Protein AF-A0A914HVE8-F1 (afdb_monomer_lite)

Radius of gyration: 14.75 Å; chains: 1; bounding box: 31×51×35 Å

pLDDT: mean 72.07, std 15.71, range [37.47, 89.25]

Str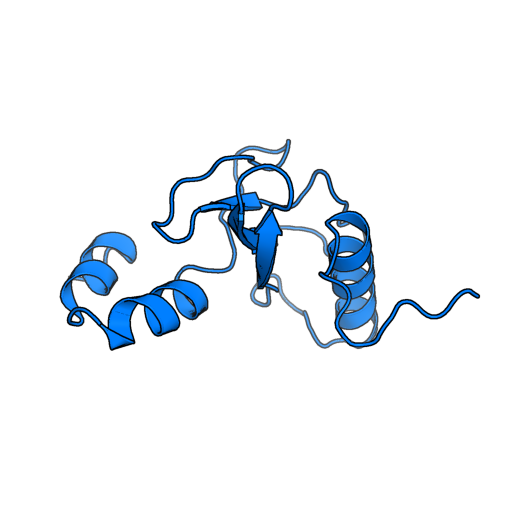ucture (mmCIF, N/CA/C/O backbone):
data_AF-A0A914HVE8-F1
#
_entry.id   AF-A0A914HVE8-F1
#
loop_
_atom_site.group_PDB
_atom_site.id
_atom_site.type_symbol
_atom_site.label_atom_id
_atom_site.label_alt_id
_atom_site.label_comp_id
_atom_site.label_asym_id
_atom_site.label_entity_id
_atom_site.label_seq_id
_atom_site.pdbx_PDB_ins_code
_atom_site.Cartn_x
_atom_site.Cartn_y
_atom_site.Cartn_z
_atom_site.occupancy
_atom_site.B_iso_or_equiv
_atom_site.auth_seq_id
_atom_site.auth_comp_id
_atom_site.auth_asym_id
_atom_site.auth_atom_id
_atom_site.pdbx_PDB_model_num
ATOM 1 N N . MET A 1 1 ? -5.893 -25.297 -3.894 1.00 48.28 1 MET A N 1
ATOM 2 C CA . MET A 1 1 ? -5.715 -23.844 -3.725 1.00 48.28 1 MET A CA 1
ATOM 3 C C . MET A 1 1 ? -6.971 -23.365 -3.036 1.00 48.28 1 MET A C 1
ATOM 5 O O . MET A 1 1 ? -8.033 -23.441 -3.635 1.00 48.28 1 MET A O 1
ATOM 9 N N . GLU A 1 2 ? -6.884 -23.088 -1.740 1.00 51.53 2 GLU A N 1
ATOM 10 C CA . GLU A 1 2 ? -8.039 -22.653 -0.956 1.00 51.53 2 GLU A CA 1
ATOM 11 C C . GLU A 1 2 ? -8.435 -21.254 -1.443 1.00 51.53 2 GLU A C 1
ATOM 13 O O . GLU A 1 2 ? -7.601 -20.348 -1.481 1.00 51.53 2 GLU A O 1
ATOM 18 N N . MET A 1 3 ? -9.668 -21.112 -1.924 1.00 50.81 3 MET A N 1
ATOM 19 C CA . MET A 1 3 ? -10.201 -19.827 -2.366 1.00 50.81 3 MET A CA 1
ATOM 20 C C . MET A 1 3 ? -10.635 -19.072 -1.113 1.00 50.81 3 MET A C 1
ATOM 22 O O . MET A 1 3 ? -11.547 -19.515 -0.416 1.00 50.81 3 MET A O 1
ATOM 26 N N . LEU A 1 4 ? -9.958 -17.967 -0.803 1.00 59.34 4 LEU A N 1
ATOM 27 C CA . LEU A 1 4 ? -10.396 -17.072 0.266 1.00 59.34 4 LEU A CA 1
ATOM 28 C C . LEU A 1 4 ? -11.794 -16.516 -0.073 1.00 59.34 4 LEU A C 1
ATOM 30 O O . LEU A 1 4 ? -12.096 -16.351 -1.259 1.00 59.34 4 LEU A O 1
ATOM 34 N N . PRO A 1 5 ? -12.638 -16.224 0.935 1.00 66.56 5 PRO A N 1
ATOM 35 C CA . PRO A 1 5 ? -13.904 -15.524 0.724 1.00 66.56 5 PRO A CA 1
ATOM 36 C C . PRO A 1 5 ? -13.695 -14.260 -0.120 1.00 66.56 5 PRO A C 1
ATOM 38 O O . PRO A 1 5 ? -12.694 -13.570 0.072 1.00 66.56 5 PRO A O 1
ATOM 41 N N . GLU A 1 6 ? -14.627 -13.939 -1.022 1.00 60.19 6 GLU A N 1
ATOM 42 C CA . GLU A 1 6 ? -14.519 -12.762 -1.909 1.00 60.19 6 GLU A CA 1
ATOM 43 C C . GLU A 1 6 ? -14.332 -11.444 -1.134 1.00 60.19 6 GLU A C 1
ATOM 45 O O . GLU A 1 6 ? -13.656 -10.539 -1.618 1.00 60.19 6 GLU A O 1
ATOM 50 N N . ASP A 1 7 ? -14.840 -11.381 0.101 1.00 63.25 7 ASP A N 1
ATOM 51 C CA . ASP A 1 7 ? -14.761 -10.215 0.989 1.00 63.25 7 ASP A CA 1
ATOM 52 C C . ASP A 1 7 ? -13.592 -10.266 1.989 1.00 63.25 7 ASP A C 1
ATOM 54 O O . ASP A 1 7 ? -13.505 -9.437 2.900 1.00 63.25 7 ASP A O 1
ATOM 58 N N . ALA A 1 8 ? -12.697 -11.253 1.876 1.00 63.81 8 ALA A N 1
ATOM 59 C CA . ALA A 1 8 ? -11.563 -11.355 2.782 1.00 63.81 8 ALA A CA 1
ATOM 60 C C . ALA A 1 8 ? -10.639 -10.132 2.612 1.00 63.81 8 ALA A C 1
ATOM 62 O O . ALA A 1 8 ? -10.238 -9.810 1.487 1.00 63.81 8 ALA A O 1
ATOM 63 N N . PRO A 1 9 ? -10.263 -9.444 3.707 1.00 70.25 9 PRO A N 1
ATOM 64 C CA . PRO A 1 9 ? -9.372 -8.298 3.621 1.00 70.25 9 PRO A CA 1
ATOM 65 C C . PRO A 1 9 ? -8.033 -8.714 3.002 1.00 70.25 9 PRO A C 1
ATOM 67 O O . PRO A 1 9 ? -7.457 -9.750 3.343 1.00 70.25 9 PRO A O 1
ATOM 70 N N . ILE A 1 10 ? -7.520 -7.890 2.086 1.00 78.50 10 ILE A N 1
ATOM 71 C CA . ILE A 1 10 ? -6.223 -8.137 1.452 1.00 78.50 10 ILE A CA 1
ATOM 72 C C . ILE A 1 10 ? -5.133 -8.002 2.518 1.00 78.50 10 ILE A C 1
ATOM 74 O O . ILE A 1 10 ? -4.817 -6.902 2.965 1.00 78.50 10 ILE A O 1
ATOM 78 N N . ALA A 1 11 ? -4.544 -9.129 2.909 1.00 85.81 11 ALA A N 1
ATOM 79 C CA . ALA A 1 11 ? -3.377 -9.154 3.780 1.00 85.81 11 ALA A CA 1
ATOM 80 C C . ALA A 1 11 ? -2.133 -8.578 3.076 1.00 85.81 11 ALA A C 1
ATOM 82 O O . ALA A 1 11 ? -2.029 -8.595 1.848 1.00 85.81 11 ALA A O 1
ATOM 83 N N . GLU A 1 12 ? -1.140 -8.145 3.856 1.00 87.88 12 GLU A N 1
ATOM 84 C CA . GLU A 1 12 ? 0.136 -7.605 3.360 1.00 87.88 12 GLU A CA 1
ATOM 85 C C . GLU A 1 12 ? 0.825 -8.509 2.320 1.00 87.88 12 GLU A C 1
ATOM 87 O O . GLU A 1 12 ? 1.213 -8.048 1.245 1.00 87.88 12 GLU A O 1
ATOM 92 N N . ALA A 1 13 ? 0.914 -9.812 2.602 1.00 86.62 13 ALA A N 1
ATOM 93 C CA . ALA A 1 13 ? 1.506 -10.789 1.687 1.00 86.62 13 ALA A CA 1
ATOM 94 C C . ALA A 1 13 ? 0.736 -10.871 0.357 1.00 86.62 13 ALA A C 1
ATOM 96 O O . ALA A 1 13 ? 1.334 -10.914 -0.720 1.00 86.62 13 ALA A O 1
ATOM 97 N N . ARG A 1 14 ? -0.602 -10.814 0.418 1.00 88.44 14 ARG A N 1
ATOM 98 C CA . ARG A 1 14 ? -1.464 -10.845 -0.7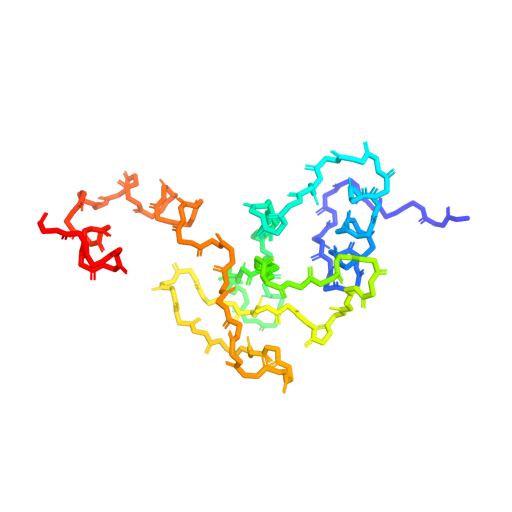68 1.00 88.44 14 ARG A CA 1
ATOM 99 C C . ARG A 1 14 ? -1.336 -9.570 -1.594 1.00 88.44 14 ARG A C 1
ATOM 101 O O . ARG A 1 14 ? -1.316 -9.633 -2.820 1.00 88.44 14 ARG A O 1
ATOM 108 N N . MET A 1 15 ? -1.198 -8.420 -0.940 1.00 88.69 15 MET A N 1
ATOM 109 C CA . MET A 1 15 ? -0.872 -7.166 -1.613 1.00 88.69 15 MET A CA 1
ATOM 110 C C . MET A 1 15 ? 0.456 -7.279 -2.366 1.00 88.69 15 MET A C 1
ATOM 112 O O . MET A 1 15 ? 0.520 -6.885 -3.527 1.00 88.69 15 MET A O 1
ATOM 116 N N . ALA A 1 16 ? 1.488 -7.864 -1.758 1.00 88.25 16 ALA A N 1
ATOM 117 C CA . ALA A 1 16 ? 2.770 -8.041 -2.429 1.00 88.25 16 ALA A CA 1
ATOM 118 C C . ALA A 1 16 ? 2.675 -8.967 -3.659 1.00 88.25 16 ALA A C 1
ATOM 120 O O . ALA A 1 16 ? 3.247 -8.668 -4.706 1.00 88.25 16 ALA A O 1
ATOM 121 N N . GLU A 1 17 ? 1.901 -10.053 -3.570 1.00 89.25 17 GLU A N 1
ATOM 122 C CA . GLU A 1 17 ? 1.603 -10.925 -4.716 1.00 89.25 17 GLU A CA 1
ATOM 123 C C . GLU A 1 17 ? 0.892 -10.188 -5.850 1.00 89.25 17 GLU A C 1
ATOM 125 O O . GLU A 1 17 ? 1.300 -10.311 -7.003 1.00 89.25 17 GLU A O 1
ATOM 130 N N . LEU A 1 18 ? -0.147 -9.412 -5.534 1.00 88.69 18 LEU A N 1
ATOM 131 C CA . LEU A 1 18 ? -0.895 -8.630 -6.519 1.00 88.69 18 LEU A CA 1
ATOM 132 C C . LEU A 1 18 ? -0.015 -7.566 -7.175 1.00 88.69 18 LEU A C 1
ATOM 134 O O . LEU A 1 18 ? -0.100 -7.378 -8.386 1.00 88.69 18 LEU A O 1
ATOM 138 N N . VAL A 1 19 ? 0.875 -6.928 -6.405 1.00 87.38 19 VAL A N 1
ATOM 139 C CA . VAL A 1 19 ? 1.846 -5.973 -6.949 1.00 87.38 19 VAL A CA 1
ATOM 140 C C . VAL A 1 19 ? 2.730 -6.647 -8.002 1.00 87.38 19 VAL A C 1
ATOM 142 O O . VAL A 1 19 ? 2.817 -6.186 -9.139 1.00 87.38 19 VAL A O 1
ATOM 145 N N . ARG A 1 20 ? 3.335 -7.789 -7.667 1.00 87.31 20 ARG A N 1
ATOM 146 C CA . ARG A 1 20 ? 4.156 -8.548 -8.623 1.00 87.31 20 ARG A CA 1
ATOM 147 C C . ARG A 1 20 ? 3.338 -9.023 -9.826 1.00 87.31 20 ARG A C 1
ATOM 149 O O . ARG A 1 20 ? 3.806 -8.958 -10.960 1.00 87.31 20 ARG A O 1
ATOM 156 N N . HIS A 1 21 ? 2.104 -9.467 -9.596 1.00 88.69 21 HIS A N 1
ATOM 157 C CA . HIS A 1 21 ? 1.232 -9.965 -10.654 1.00 88.69 21 HIS A CA 1
ATOM 158 C C . HIS A 1 21 ? 0.847 -8.865 -11.650 1.00 88.69 21 HIS A C 1
ATOM 160 O O . HIS A 1 21 ? 1.063 -9.028 -12.848 1.00 88.69 21 HIS A O 1
ATOM 166 N N . PHE A 1 22 ? 0.356 -7.717 -11.187 1.00 87.25 22 PHE A N 1
ATOM 167 C CA . PHE A 1 22 ? 0.013 -6.597 -12.067 1.00 87.25 22 PHE A CA 1
ATOM 168 C C . PHE A 1 22 ? 1.241 -6.017 -12.774 1.00 87.25 22 PHE A C 1
ATOM 170 O O . PHE A 1 22 ? 1.138 -5.607 -13.929 1.00 87.25 22 PHE A O 1
ATOM 177 N N . PHE A 1 23 ? 2.416 -6.044 -12.139 1.00 86.00 23 PHE A N 1
ATOM 178 C CA . PHE A 1 23 ? 3.663 -5.730 -12.830 1.00 86.00 23 PHE A CA 1
ATOM 179 C C . PHE A 1 23 ? 3.925 -6.703 -13.987 1.00 86.00 23 PHE A C 1
ATOM 181 O O . PHE A 1 23 ? 4.169 -6.259 -15.104 1.00 86.00 23 PHE A O 1
ATOM 188 N N . SER A 1 24 ? 3.785 -8.016 -13.761 1.00 86.50 24 SER A N 1
ATOM 189 C CA . SER A 1 24 ? 3.978 -9.035 -14.808 1.00 86.50 24 SER A CA 1
ATOM 190 C C . SER A 1 24 ? 2.991 -8.921 -15.978 1.00 86.50 24 SER A C 1
ATOM 192 O O . SER A 1 24 ? 3.306 -9.332 -17.091 1.00 86.50 24 SER A O 1
ATOM 194 N N . LEU A 1 25 ? 1.814 -8.326 -15.746 1.00 88.75 25 LEU A N 1
ATOM 195 C CA . LEU A 1 25 ? 0.828 -8.012 -16.785 1.00 88.75 25 LEU A CA 1
ATOM 196 C C . LEU A 1 25 ? 1.141 -6.710 -17.547 1.00 88.75 25 LEU A C 1
ATOM 198 O O . LEU A 1 25 ? 0.413 -6.358 -18.474 1.00 88.75 25 LEU A O 1
ATOM 202 N N . GLY A 1 26 ? 2.186 -5.974 -17.155 1.00 84.50 26 GLY A N 1
ATOM 203 C CA . GLY A 1 26 ? 2.532 -4.664 -17.712 1.00 84.50 26 GLY A CA 1
ATOM 204 C C . GLY A 1 26 ? 1.633 -3.524 -17.221 1.00 84.50 26 GLY A C 1
ATOM 205 O O . GLY A 1 26 ? 1.585 -2.467 -17.840 1.00 84.50 26 GLY A O 1
ATOM 206 N N . TRP A 1 27 ? 0.883 -3.722 -16.133 1.00 82.38 27 TRP A N 1
ATOM 207 C CA . TRP A 1 27 ? -0.067 -2.722 -15.621 1.00 82.38 27 TRP A CA 1
ATOM 208 C C . TRP A 1 27 ? 0.574 -1.731 -14.650 1.00 82.38 27 TRP A C 1
ATOM 210 O O . TRP A 1 27 ? -0.041 -0.729 -14.297 1.00 82.38 27 TRP A O 1
ATOM 220 N N . MET A 1 28 ? 1.802 -2.004 -14.204 1.00 77.06 28 MET A N 1
ATOM 221 C CA . MET A 1 28 ? 2.550 -1.130 -13.301 1.00 77.06 28 MET A CA 1
ATOM 222 C C . MET A 1 28 ? 3.967 -0.873 -13.810 1.00 77.06 28 MET A C 1
ATOM 224 O O . MET A 1 28 ? 4.943 -1.272 -13.184 1.00 77.06 28 MET A O 1
ATOM 228 N N . CYS A 1 29 ? 4.081 -0.215 -14.960 1.00 66.56 29 CYS A N 1
ATOM 229 C CA . CYS A 1 29 ? 5.369 0.145 -15.555 1.00 66.56 29 CYS A CA 1
ATOM 230 C C . CYS A 1 29 ? 5.917 1.487 -15.021 1.00 66.56 29 CYS A C 1
ATOM 232 O O . CYS A 1 29 ? 5.191 2.292 -14.430 1.00 66.56 29 CYS A O 1
ATOM 234 N N . ASP A 1 30 ? 7.220 1.703 -15.225 1.00 61.34 30 ASP A N 1
ATOM 235 C CA . ASP A 1 30 ? 7.940 2.979 -15.064 1.00 61.34 30 ASP A CA 1
ATOM 236 C C . ASP A 1 30 ? 7.925 3.635 -13.673 1.00 61.34 30 ASP A C 1
ATOM 238 O O . ASP A 1 30 ? 8.028 4.855 -13.560 1.00 61.34 30 ASP A O 1
ATOM 242 N N . ASN A 1 31 ? 7.821 2.858 -12.587 1.00 60.25 31 ASN A N 1
ATOM 243 C CA . ASN A 1 31 ? 7.855 3.358 -11.197 1.00 60.25 31 ASN A CA 1
ATOM 244 C C . ASN A 1 31 ? 6.766 4.400 -10.836 1.00 60.25 31 ASN A C 1
ATOM 246 O O . ASN A 1 31 ? 6.730 4.878 -9.705 1.00 60.25 31 ASN A O 1
ATOM 250 N N . GLY A 1 32 ? 5.863 4.747 -11.758 1.00 58.88 32 GLY A N 1
ATOM 251 C CA . GLY A 1 32 ? 4.804 5.743 -11.550 1.00 58.88 32 GLY A CA 1
ATOM 252 C C . GLY A 1 32 ? 3.468 5.155 -11.097 1.00 58.88 32 GLY A C 1
ATOM 253 O O . GLY A 1 32 ? 2.582 5.895 -10.678 1.00 58.88 32 GLY A O 1
ATOM 254 N N . SER A 1 33 ? 3.315 3.832 -11.178 1.00 70.00 33 SER A N 1
ATOM 255 C CA . SER A 1 33 ? 2.090 3.135 -10.784 1.00 70.00 33 SER A CA 1
ATOM 256 C C . SER A 1 33 ? 2.253 2.449 -9.433 1.00 70.00 33 SER A C 1
ATOM 258 O O . SER A 1 33 ? 3.252 1.770 -9.169 1.00 70.00 33 SER A O 1
ATOM 260 N N . GLY A 1 34 ? 1.238 2.611 -8.589 1.00 77.62 34 GLY A N 1
ATOM 261 C CA . GLY A 1 34 ? 1.184 2.060 -7.246 1.00 77.62 34 GLY A CA 1
ATOM 262 C C . GLY A 1 34 ? -0.187 1.515 -6.902 1.00 77.62 34 GLY A C 1
ATOM 263 O O . GLY A 1 34 ? -1.193 1.857 -7.520 1.00 77.62 34 GLY A O 1
ATOM 264 N N . MET A 1 35 ? -0.218 0.670 -5.882 1.00 83.12 35 MET A N 1
ATOM 265 C CA . MET A 1 35 ? -1.434 0.115 -5.318 1.00 83.12 35 MET A CA 1
ATOM 266 C C . MET A 1 35 ? -1.577 0.560 -3.865 1.00 83.12 35 MET A C 1
ATOM 268 O O . MET A 1 35 ? -0.606 0.554 -3.102 1.00 83.12 35 MET A O 1
ATOM 272 N N . ALA A 1 36 ? -2.802 0.907 -3.484 1.00 85.75 36 ALA A N 1
ATOM 273 C CA . ALA A 1 36 ? -3.185 1.137 -2.103 1.00 85.75 36 ALA A CA 1
ATOM 274 C C . ALA A 1 36 ? -4.515 0.439 -1.815 1.00 85.75 36 ALA A C 1
ATOM 276 O O . ALA A 1 36 ? -5.418 0.452 -2.652 1.00 85.75 36 ALA A O 1
ATOM 277 N N . VAL A 1 37 ? -4.630 -0.171 -0.639 1.00 85.12 37 VAL A N 1
ATOM 278 C CA . VAL A 1 37 ? -5.823 -0.910 -0.216 1.00 85.12 37 VAL A CA 1
ATOM 279 C C . VAL A 1 37 ? -6.204 -0.492 1.196 1.00 85.12 37 VAL A C 1
ATOM 281 O O . VAL A 1 37 ? -5.353 -0.437 2.083 1.00 85.12 37 VAL A O 1
ATOM 284 N N . ARG A 1 38 ? -7.496 -0.221 1.409 1.00 86.19 38 ARG A N 1
ATOM 285 C CA . ARG A 1 38 ? -8.060 -0.017 2.744 1.00 86.19 38 ARG A CA 1
ATOM 286 C C . ARG A 1 38 ? -8.320 -1.374 3.390 1.00 86.19 38 ARG A C 1
ATOM 288 O O . ARG A 1 38 ? -9.044 -2.192 2.829 1.00 86.19 38 ARG A O 1
ATOM 295 N N . VAL A 1 39 ? -7.774 -1.585 4.578 1.00 86.75 39 VAL A N 1
ATOM 296 C CA . VAL A 1 39 ? -7.957 -2.804 5.373 1.00 86.75 39 VAL A CA 1
ATOM 297 C C . VAL A 1 39 ? -8.517 -2.437 6.740 1.00 86.75 39 VAL A C 1
ATOM 299 O O . VAL A 1 39 ? -8.272 -1.343 7.243 1.00 86.75 39 VAL A O 1
ATOM 302 N N . LYS A 1 40 ? -9.314 -3.320 7.339 1.00 86.38 40 LYS A N 1
ATOM 303 C CA . LYS A 1 40 ? -9.749 -3.162 8.727 1.00 86.38 40 LYS A CA 1
ATOM 304 C C . LYS A 1 40 ? -8.780 -3.936 9.610 1.00 86.38 40 LYS A C 1
ATOM 306 O O . LYS A 1 40 ? -8.601 -5.131 9.402 1.00 86.38 40 LYS A O 1
ATOM 311 N N . ASP A 1 41 ? -8.157 -3.264 10.566 1.00 84.81 41 ASP A N 1
ATOM 312 C CA . ASP A 1 41 ? -7.397 -3.937 11.610 1.00 84.81 41 ASP A CA 1
ATOM 313 C C . ASP A 1 41 ? -8.387 -4.601 12.570 1.00 84.81 41 ASP A C 1
ATOM 315 O O . ASP A 1 41 ? -9.142 -3.932 13.272 1.00 84.81 41 ASP A O 1
ATOM 319 N N . GLU A 1 42 ? -8.418 -5.930 12.592 1.00 84.06 42 GLU A N 1
ATOM 320 C CA . GLU A 1 42 ? -9.339 -6.688 13.443 1.00 84.06 42 GLU A CA 1
ATOM 321 C C . GLU A 1 42 ? -9.044 -6.522 14.937 1.00 84.06 42 GLU A C 1
ATOM 323 O O . GLU A 1 42 ? -9.942 -6.693 15.761 1.00 84.06 42 GLU A O 1
ATOM 328 N N . ARG A 1 43 ? -7.806 -6.161 15.306 1.00 84.38 43 ARG A N 1
ATOM 329 C CA . ARG A 1 43 ? -7.411 -6.001 16.711 1.00 84.38 43 ARG A CA 1
ATOM 330 C C . ARG A 1 43 ? -7.953 -4.716 17.317 1.00 84.38 43 ARG A C 1
ATOM 332 O O . ARG A 1 43 ? -8.308 -4.698 18.491 1.00 84.38 43 ARG A O 1
ATOM 339 N N . THR A 1 44 ? -7.951 -3.643 16.536 1.00 86.69 44 THR A N 1
ATOM 340 C CA . THR A 1 44 ? -8.329 -2.294 16.984 1.00 86.69 44 THR A CA 1
ATOM 341 C C . THR A 1 44 ? -9.696 -1.868 16.454 1.00 86.69 44 THR A C 1
ATOM 343 O O . THR A 1 44 ? -10.331 -0.984 17.020 1.00 86.69 44 THR A O 1
ATOM 346 N N . GLY A 1 45 ? -10.175 -2.505 15.383 1.00 86.62 45 GLY A N 1
ATOM 347 C CA . GLY A 1 45 ? -11.360 -2.107 14.630 1.00 86.62 45 GLY A CA 1
ATOM 348 C C . GLY A 1 45 ? -11.127 -0.921 13.690 1.00 86.62 45 GLY A C 1
ATOM 349 O O . GLY A 1 45 ? -12.055 -0.549 12.969 1.00 86.62 45 GLY A O 1
ATOM 350 N N . GLU A 1 46 ? -9.925 -0.337 13.683 1.00 86.81 46 GLU A N 1
ATOM 351 C CA . GLU A 1 46 ? -9.582 0.838 12.883 1.00 86.81 46 GLU A CA 1
ATOM 352 C C . GLU A 1 46 ? -9.398 0.487 11.400 1.00 86.81 46 GLU A C 1
ATOM 354 O O . GLU A 1 46 ? -9.047 -0.634 11.030 1.00 86.81 46 GLU A O 1
ATOM 359 N N . HIS A 1 47 ? -9.613 1.470 10.526 1.00 85.81 47 HIS A N 1
ATOM 360 C CA . HIS A 1 47 ? -9.243 1.348 9.120 1.00 85.81 47 HIS A CA 1
ATOM 361 C C . HIS A 1 47 ? -7.796 1.798 8.920 1.00 85.81 47 HIS A C 1
ATOM 363 O O . HIS A 1 47 ? -7.419 2.909 9.293 1.00 85.81 47 HIS A O 1
ATOM 369 N N . LEU A 1 48 ? -7.007 0.935 8.293 1.00 86.94 48 LEU A N 1
ATOM 370 C CA . LEU A 1 48 ? -5.635 1.188 7.884 1.00 86.94 48 LEU A CA 1
ATOM 371 C C . LEU A 1 48 ? -5.531 1.140 6.364 1.00 86.94 48 LEU A C 1
ATOM 373 O O . LEU A 1 48 ? -6.425 0.668 5.657 1.00 86.94 48 LEU A O 1
ATOM 377 N N . ILE A 1 49 ? -4.406 1.619 5.859 1.00 86.88 49 ILE A N 1
ATOM 378 C CA . ILE A 1 49 ? -4.077 1.612 4.445 1.00 86.88 49 ILE A CA 1
ATOM 379 C C . ILE A 1 49 ? -2.760 0.883 4.265 1.00 86.88 49 ILE A C 1
ATOM 381 O O . ILE A 1 49 ? -1.739 1.287 4.822 1.00 86.88 49 ILE A O 1
ATOM 385 N N . LEU A 1 50 ? -2.787 -0.158 3.441 1.00 88.50 50 LEU A N 1
ATOM 386 C CA . LEU A 1 50 ? -1.587 -0.778 2.903 1.00 88.50 50 LEU A CA 1
ATOM 387 C C . LEU A 1 50 ? -1.242 -0.071 1.596 1.00 88.50 50 LEU A C 1
ATOM 389 O O . LEU A 1 50 ? -2.112 0.100 0.743 1.00 88.50 50 LEU A O 1
ATOM 393 N N . ASN A 1 51 ? 0.000 0.375 1.441 1.00 87.12 51 ASN A N 1
ATOM 394 C CA . ASN A 1 51 ? 0.390 1.246 0.337 1.00 87.12 51 ASN A CA 1
ATOM 395 C C . ASN A 1 51 ? 1.753 0.831 -0.214 1.00 87.12 51 ASN A C 1
ATOM 397 O O . ASN A 1 51 ? 2.718 0.673 0.532 1.00 87.12 51 ASN A O 1
ATOM 401 N N . SER A 1 52 ? 1.837 0.632 -1.526 1.00 85.31 52 SER A N 1
ATOM 402 C CA . SER A 1 52 ? 3.112 0.348 -2.183 1.00 85.31 52 SER A CA 1
ATOM 403 C C . SER A 1 52 ? 3.985 1.608 -2.256 1.00 85.31 52 SER A C 1
ATOM 405 O O . SER A 1 52 ? 3.524 2.716 -1.969 1.00 85.31 52 SER A O 1
ATOM 407 N N . SER A 1 53 ? 5.244 1.455 -2.670 1.00 77.44 53 SER A N 1
ATOM 408 C CA . SER A 1 53 ? 6.108 2.586 -3.026 1.00 77.44 53 SER A CA 1
ATOM 409 C C . SER A 1 53 ? 6.281 2.711 -4.538 1.00 77.44 53 SER A C 1
ATOM 411 O O . SER A 1 53 ? 6.369 1.704 -5.248 1.00 77.44 53 SER A O 1
ATOM 413 N N . ASN A 1 54 ? 6.394 3.952 -5.015 1.00 68.44 54 ASN A N 1
ATOM 414 C CA . ASN A 1 54 ? 6.606 4.278 -6.423 1.00 68.44 54 ASN A CA 1
ATOM 415 C C . ASN A 1 54 ? 8.001 3.805 -6.863 1.00 68.44 54 ASN A C 1
ATOM 417 O O . ASN A 1 54 ? 8.142 3.142 -7.884 1.00 68.44 54 ASN A O 1
ATOM 421 N N . SER A 1 55 ? 9.014 3.996 -6.016 1.00 64.19 55 SER A N 1
ATOM 422 C CA . SER A 1 55 ? 10.442 3.818 -6.316 1.00 64.19 55 SER A CA 1
ATOM 423 C C . SER A 1 55 ? 10.985 2.389 -6.163 1.00 64.19 55 SER A C 1
ATOM 425 O O . SER A 1 55 ? 12.189 2.190 -6.023 1.00 64.19 55 SER A O 1
ATOM 427 N N . LEU A 1 56 ? 10.113 1.382 -6.162 1.00 65.25 56 LEU A N 1
ATOM 428 C CA . LEU A 1 56 ? 10.497 -0.017 -5.982 1.00 65.25 56 LEU A CA 1
ATOM 429 C C . LEU A 1 56 ? 10.459 -0.824 -7.271 1.00 65.25 56 LEU A C 1
ATOM 431 O O . LEU A 1 56 ? 9.444 -0.788 -7.972 1.00 65.25 56 LEU A O 1
ATOM 435 N N . GLU A 1 57 ? 11.500 -1.640 -7.468 1.00 74.62 57 GLU A N 1
ATOM 436 C CA . GLU A 1 57 ? 11.506 -2.777 -8.391 1.00 74.62 57 GLU A CA 1
ATOM 437 C C . GLU A 1 57 ? 10.346 -3.708 -8.032 1.00 74.62 57 GLU A C 1
ATOM 439 O O . GLU A 1 57 ? 10.384 -4.464 -7.057 1.00 74.62 57 GLU A O 1
ATOM 444 N N . LYS A 1 58 ? 9.257 -3.597 -8.794 1.00 72.56 58 LYS A N 1
ATOM 445 C CA . LYS A 1 58 ? 7.997 -4.276 -8.480 1.00 72.56 58 LYS A CA 1
ATOM 446 C C . LYS A 1 58 ? 8.127 -5.800 -8.557 1.00 72.56 58 LYS A C 1
ATOM 448 O O . LYS A 1 58 ? 7.338 -6.483 -7.919 1.00 72.56 58 LYS A O 1
ATOM 453 N N . GLU A 1 59 ? 9.131 -6.319 -9.268 1.00 74.38 59 GLU A N 1
ATOM 454 C CA . GLU A 1 59 ? 9.444 -7.750 -9.413 1.00 74.38 59 GLU A CA 1
ATOM 455 C C . GLU A 1 59 ? 9.787 -8.431 -8.082 1.00 74.38 59 GLU A C 1
ATOM 457 O O . GLU A 1 59 ? 9.388 -9.572 -7.848 1.00 74.38 59 GLU A O 1
ATOM 462 N N . ILE A 1 60 ? 10.476 -7.717 -7.188 1.00 79.44 60 ILE A N 1
ATOM 463 C CA . ILE A 1 60 ? 10.943 -8.233 -5.892 1.00 79.44 60 ILE A CA 1
ATOM 464 C C . ILE A 1 60 ? 10.160 -7.659 -4.703 1.00 79.44 60 ILE A C 1
ATOM 466 O O . ILE A 1 60 ? 10.536 -7.873 -3.552 1.00 79.44 60 ILE A O 1
ATOM 470 N N . PHE A 1 61 ? 9.067 -6.933 -4.966 1.00 83.31 61 PHE A N 1
ATOM 471 C CA . PHE A 1 61 ? 8.250 -6.283 -3.940 1.00 83.31 61 PHE A CA 1
ATOM 472 C C . PHE A 1 61 ? 7.746 -7.296 -2.902 1.00 83.31 61 PHE A C 1
ATOM 474 O O . PHE A 1 61 ? 7.142 -8.299 -3.280 1.00 83.31 61 PHE A O 1
ATOM 481 N N . SER A 1 62 ? 7.949 -7.036 -1.607 1.00 87.31 62 SER A N 1
ATOM 482 C CA . SER A 1 62 ? 7.572 -7.932 -0.499 1.00 87.31 62 SER A CA 1
ATOM 483 C C . SER A 1 62 ? 6.670 -7.259 0.546 1.00 87.31 62 SER A C 1
ATOM 485 O O . SER A 1 62 ? 6.476 -6.044 0.527 1.00 87.31 62 SER A O 1
ATOM 487 N N . GLU A 1 63 ? 6.151 -8.007 1.527 1.00 86.25 63 GLU A N 1
ATOM 488 C CA . GLU A 1 63 ? 5.420 -7.407 2.657 1.00 86.25 63 GLU A CA 1
ATOM 489 C C . GLU A 1 63 ? 6.272 -6.463 3.531 1.00 86.25 63 GLU A C 1
ATOM 491 O O . GLU A 1 63 ? 5.754 -5.684 4.334 1.00 86.25 63 GLU A O 1
ATOM 496 N N . LYS A 1 64 ? 7.600 -6.504 3.391 1.00 86.19 64 LYS A N 1
ATOM 497 C CA . LYS A 1 64 ? 8.519 -5.590 4.089 1.00 86.19 64 LYS A CA 1
ATOM 498 C C . LYS A 1 64 ? 8.680 -4.256 3.366 1.00 86.19 64 LYS A C 1
ATOM 500 O O . LYS A 1 64 ? 9.264 -3.330 3.918 1.00 86.19 64 LYS A O 1
ATOM 505 N N . ASP A 1 65 ? 8.166 -4.168 2.145 1.00 85.56 65 ASP A N 1
ATOM 506 C CA . ASP A 1 65 ? 8.343 -3.040 1.239 1.00 85.56 65 ASP A CA 1
ATOM 507 C C . ASP A 1 65 ? 7.123 -2.116 1.141 1.00 85.56 65 ASP A C 1
ATOM 509 O O . ASP A 1 65 ? 7.145 -1.124 0.408 1.00 85.56 65 ASP A O 1
ATOM 513 N N . LEU A 1 66 ? 6.058 -2.433 1.876 1.00 86.94 66 LEU A N 1
ATOM 514 C CA . LEU A 1 66 ? 4.848 -1.624 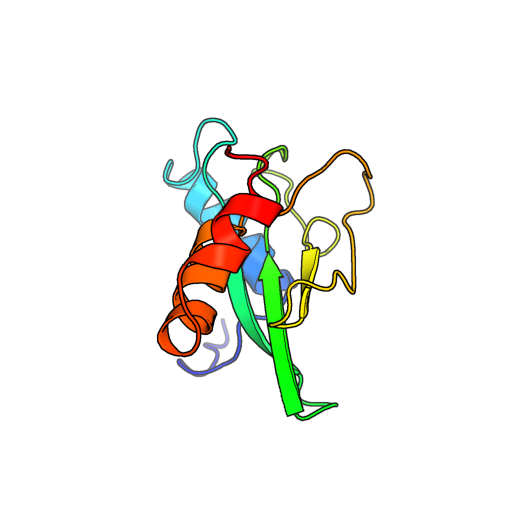1.964 1.00 86.94 66 LEU A CA 1
ATOM 515 C C . LEU A 1 66 ? 4.903 -0.625 3.121 1.00 86.94 66 LEU A C 1
ATOM 517 O O . LEU A 1 66 ? 5.534 -0.856 4.155 1.00 86.94 66 LEU A O 1
ATOM 521 N N . PHE A 1 67 ? 4.156 0.458 2.951 1.00 87.56 67 PHE A N 1
ATOM 522 C CA . PHE A 1 67 ? 3.757 1.341 4.033 1.00 87.56 67 PHE A CA 1
ATOM 523 C C . PHE A 1 67 ? 2.450 0.845 4.648 1.00 87.56 67 PHE A C 1
ATOM 525 O O . PHE A 1 67 ? 1.540 0.426 3.927 1.00 87.56 67 PHE A O 1
ATOM 532 N N . VAL A 1 68 ? 2.343 0.961 5.970 1.00 88.44 68 VAL A N 1
ATOM 533 C CA . VAL A 1 68 ? 1.062 0.880 6.684 1.00 88.44 68 VAL A CA 1
ATOM 534 C C . VAL A 1 68 ? 0.757 2.264 7.219 1.00 88.44 68 VAL A C 1
ATOM 536 O O . VAL A 1 68 ? 1.584 2.847 7.922 1.00 88.44 68 VAL A O 1
ATOM 539 N N . MET A 1 69 ? -0.409 2.794 6.875 1.00 87.06 69 MET A N 1
ATOM 540 C CA . MET A 1 69 ? -0.812 4.153 7.221 1.00 87.06 69 MET A CA 1
ATOM 541 C C . MET A 1 69 ? -2.186 4.155 7.883 1.00 87.06 69 MET A C 1
ATOM 543 O O . MET A 1 69 ? -3.041 3.329 7.565 1.00 87.06 69 MET A O 1
ATOM 547 N N . LYS A 1 70 ? -2.420 5.104 8.783 1.00 84.88 70 LYS A N 1
ATOM 548 C CA . LYS A 1 70 ? -3.762 5.433 9.266 1.00 84.88 70 LYS A CA 1
ATOM 549 C C . LYS A 1 70 ? -4.525 6.235 8.213 1.00 84.88 70 LYS A C 1
ATOM 551 O O . LYS A 1 70 ? -3.929 6.888 7.357 1.00 84.88 70 LYS A O 1
ATOM 556 N N . MET A 1 71 ? -5.854 6.266 8.333 1.00 81.31 71 MET A N 1
ATOM 557 C CA . MET A 1 71 ? -6.709 7.077 7.455 1.00 81.31 71 MET A CA 1
ATOM 558 C C . MET A 1 71 ? -6.392 8.578 7.495 1.00 81.31 71 MET A C 1
ATOM 560 O O . MET A 1 71 ? -6.651 9.259 6.513 1.00 81.31 71 MET A O 1
ATOM 564 N N . ASN A 1 72 ? -5.819 9.099 8.582 1.00 76.62 72 ASN A N 1
ATOM 565 C CA . ASN A 1 72 ? -5.408 10.504 8.697 1.00 76.62 72 ASN A CA 1
ATOM 566 C C . ASN A 1 72 ? -4.050 10.814 8.027 1.00 76.62 72 ASN A C 1
ATOM 568 O O . ASN A 1 72 ? -3.619 11.962 8.050 1.00 76.62 72 ASN A O 1
ATOM 572 N N . GLY A 1 73 ? -3.379 9.814 7.443 1.00 76.38 73 GLY A N 1
ATOM 573 C CA . GLY A 1 73 ? -2.075 9.963 6.797 1.00 76.38 73 GLY A CA 1
ATOM 574 C C . GLY A 1 73 ? -0.871 9.617 7.678 1.00 76.38 73 GLY A C 1
ATOM 575 O O . GLY A 1 73 ? 0.239 9.559 7.149 1.00 76.38 73 GLY A O 1
ATOM 576 N N . ASP A 1 74 ? -1.056 9.327 8.973 1.00 81.88 74 ASP A N 1
ATOM 577 C CA . ASP A 1 74 ? 0.052 8.919 9.847 1.00 81.88 74 ASP A CA 1
ATOM 578 C C . ASP A 1 74 ? 0.660 7.596 9.367 1.00 81.88 74 ASP A C 1
ATOM 580 O O . ASP A 1 74 ? -0.052 6.610 9.154 1.00 81.88 74 ASP A O 1
ATOM 584 N N . ILE A 1 75 ? 1.987 7.546 9.248 1.00 85.06 75 ILE A N 1
ATOM 585 C CA . ILE A 1 75 ? 2.709 6.330 8.866 1.00 85.06 75 ILE A CA 1
ATOM 586 C C . ILE A 1 75 ? 3.007 5.500 10.122 1.00 85.06 75 ILE A C 1
ATOM 588 O O . ILE A 1 75 ? 3.709 5.948 11.025 1.00 85.06 75 ILE A O 1
ATOM 592 N N . LEU A 1 76 ? 2.488 4.272 10.162 1.00 86.75 76 LEU A N 1
ATOM 593 C CA . LEU A 1 76 ? 2.697 3.301 11.243 1.00 86.75 76 LEU A CA 1
ATOM 594 C C . LEU A 1 76 ? 3.873 2.357 10.971 1.00 86.75 76 LEU A C 1
ATOM 596 O O . LEU A 1 76 ? 4.544 1.913 11.900 1.00 86.75 76 LEU A O 1
ATOM 600 N N . LYS A 1 77 ? 4.110 2.036 9.696 1.00 87.88 77 LYS A N 1
ATOM 601 C CA . LYS A 1 77 ? 5.205 1.173 9.235 1.00 87.88 77 LYS A CA 1
ATOM 602 C C . LYS A 1 77 ? 5.786 1.747 7.951 1.00 87.88 77 LYS A C 1
ATOM 604 O O . LYS A 1 77 ? 5.035 2.035 7.019 1.00 87.88 77 LYS A O 1
ATOM 609 N N . CYS A 1 78 ? 7.111 1.853 7.905 1.00 85.12 78 CYS A N 1
ATOM 610 C CA . CYS A 1 78 ? 7.870 2.207 6.709 1.00 85.12 78 CYS A CA 1
ATOM 611 C C . CYS A 1 78 ? 8.576 0.973 6.123 1.00 85.12 78 CYS A C 1
ATOM 613 O O . CYS A 1 78 ? 8.940 0.064 6.878 1.00 85.12 78 CYS A O 1
ATOM 615 N N . PRO A 1 79 ? 8.844 0.967 4.807 1.00 82.00 79 PRO A N 1
ATOM 616 C CA . PRO A 1 79 ? 9.758 0.021 4.184 1.00 82.00 79 PRO A CA 1
ATOM 617 C C . PRO A 1 79 ? 11.157 0.088 4.801 1.00 82.00 79 PRO A C 1
ATOM 619 O O . PRO A 1 79 ? 11.608 1.149 5.229 1.00 82.00 79 PRO A O 1
ATOM 622 N N . SER A 1 80 ? 11.890 -1.026 4.776 1.00 71.81 80 SER A N 1
ATOM 623 C CA . SER A 1 80 ? 13.244 -1.100 5.353 1.00 71.81 80 SER A CA 1
ATOM 624 C C . SER A 1 80 ? 14.286 -0.211 4.650 1.00 71.81 80 SER A C 1
ATOM 626 O O . SER A 1 80 ? 15.291 0.133 5.262 1.00 71.81 80 SER A O 1
ATOM 628 N N . ASN A 1 81 ? 14.039 0.191 3.398 1.00 64.88 81 ASN A N 1
ATOM 629 C CA . ASN A 1 81 ? 14.850 1.181 2.680 1.00 64.88 81 ASN A CA 1
ATOM 630 C C . ASN A 1 81 ? 14.145 2.543 2.745 1.00 64.88 81 ASN A C 1
ATOM 632 O O . ASN A 1 81 ? 13.066 2.705 2.173 1.00 64.88 81 ASN A O 1
ATOM 636 N N . SER A 1 82 ? 14.763 3.488 3.455 1.00 52.78 82 SER A N 1
ATOM 637 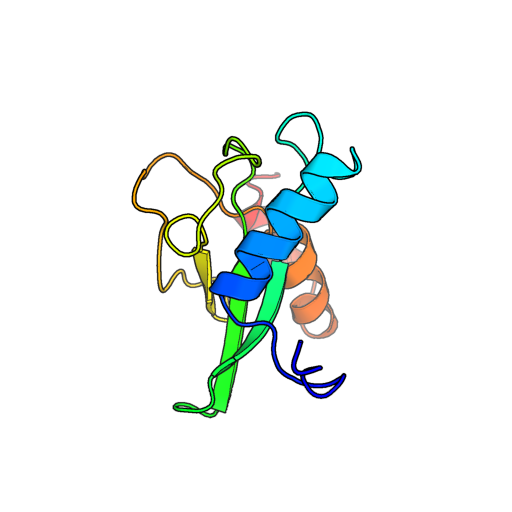C CA . SER A 1 82 ? 14.175 4.730 3.979 1.00 52.78 82 SER A CA 1
ATOM 638 C C . SER A 1 82 ? 13.842 5.815 2.956 1.00 52.78 82 SER A C 1
ATOM 640 O O . SER A 1 82 ? 13.072 6.713 3.276 1.00 52.78 82 SER A O 1
ATOM 642 N N . ASP A 1 83 ? 14.371 5.744 1.734 1.00 61.75 83 ASP A N 1
ATOM 643 C CA . ASP A 1 83 ? 14.283 6.851 0.759 1.00 61.75 83 ASP A CA 1
ATOM 644 C C . ASP A 1 83 ? 13.023 6.779 -0.120 1.00 61.75 83 ASP A C 1
ATOM 646 O O . ASP A 1 83 ? 12.931 7.357 -1.204 1.00 61.75 83 ASP A O 1
ATOM 650 N N . LYS A 1 84 ? 12.042 5.997 0.324 1.00 69.88 84 LYS A N 1
ATOM 651 C CA . LYS A 1 84 ? 10.836 5.661 -0.424 1.00 69.88 84 LYS A CA 1
ATOM 652 C C . LYS A 1 84 ? 9.678 6.545 0.026 1.00 69.88 84 LYS A C 1
ATOM 654 O O . LYS A 1 84 ? 9.519 6.811 1.213 1.00 69.88 84 LYS A O 1
ATOM 659 N N . SER A 1 85 ? 8.820 6.935 -0.912 1.00 72.94 85 SER A N 1
ATOM 660 C CA . SER A 1 85 ? 7.542 7.590 -0.619 1.00 72.94 85 SER A CA 1
ATOM 661 C C . SER A 1 85 ? 6.363 6.643 -0.890 1.00 72.94 85 SER A C 1
ATOM 663 O O . SER A 1 85 ? 6.453 5.789 -1.789 1.00 72.94 85 SER A O 1
ATOM 665 N N . PRO A 1 86 ? 5.270 6.740 -0.108 1.00 76.50 86 PRO A N 1
ATOM 666 C CA . PRO A 1 86 ? 4.048 5.988 -0.369 1.00 76.50 86 PRO A C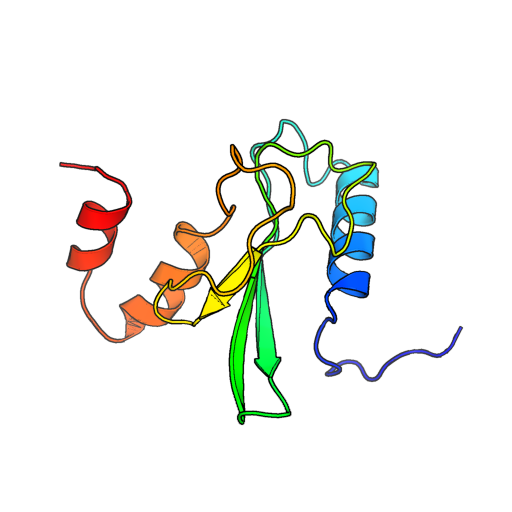A 1
ATOM 667 C C . PRO A 1 86 ? 3.390 6.457 -1.671 1.00 76.50 86 PRO A C 1
ATOM 669 O O . PRO A 1 86 ? 3.364 7.649 -1.972 1.00 76.50 86 PRO A O 1
ATOM 672 N N . THR A 1 87 ? 2.823 5.522 -2.438 1.00 75.25 87 THR A N 1
ATOM 673 C CA . THR A 1 87 ? 2.176 5.841 -3.727 1.00 75.25 87 THR A CA 1
ATOM 674 C C . THR A 1 87 ? 0.883 6.628 -3.585 1.00 75.25 87 THR A C 1
ATOM 676 O O . THR A 1 87 ? 0.533 7.404 -4.471 1.00 75.25 87 THR A O 1
ATOM 679 N N . ALA A 1 88 ? 0.180 6.471 -2.462 1.00 63.16 88 ALA A N 1
ATOM 680 C CA . ALA A 1 88 ? -1.031 7.241 -2.196 1.00 63.16 88 ALA A CA 1
ATOM 681 C C . ALA A 1 88 ? -0.768 8.480 -1.328 1.00 63.16 88 ALA A C 1
ATOM 683 O O . ALA A 1 88 ? -0.749 8.386 -0.103 1.00 63.16 88 ALA A O 1
ATOM 684 N N . PRO A 1 89 ? -0.687 9.648 -1.980 1.00 56.50 89 PRO A N 1
ATOM 685 C CA . PRO A 1 89 ? -1.370 10.854 -1.521 1.00 56.50 89 PRO A CA 1
ATOM 686 C C . PRO A 1 89 ? -2.772 10.950 -2.153 1.00 56.50 89 PRO A C 1
ATOM 688 O O . PRO A 1 89 ? -3.745 11.290 -1.491 1.00 56.50 89 PRO A O 1
ATOM 691 N N . PHE A 1 90 ? -2.922 10.555 -3.422 1.00 52.03 90 PHE A N 1
ATOM 692 C CA . PHE A 1 90 ? -4.106 10.881 -4.230 1.00 52.03 90 PHE A CA 1
ATOM 693 C C . PHE A 1 90 ? -5.396 10.124 -3.844 1.00 52.03 90 PHE A C 1
ATOM 695 O O . PHE A 1 90 ? -6.460 10.727 -3.710 1.00 52.03 90 PHE A O 1
ATOM 702 N N . PHE A 1 91 ? -5.329 8.802 -3.637 1.00 52.97 91 PHE A N 1
ATOM 703 C CA . PHE A 1 91 ? -6.533 7.979 -3.414 1.00 52.97 91 PHE A CA 1
ATOM 704 C C . PHE A 1 91 ? -7.155 8.148 -2.023 1.00 52.97 91 PHE A C 1
ATOM 706 O O . PHE A 1 91 ? -8.363 7.990 -1.866 1.00 52.97 91 PHE A O 1
ATOM 713 N N . LEU A 1 92 ? -6.337 8.485 -1.027 1.00 55.75 92 LEU A N 1
ATOM 714 C CA . LEU A 1 92 ? -6.750 8.602 0.374 1.00 55.75 92 LEU A CA 1
ATOM 715 C C . LEU A 1 92 ? -7.325 9.979 0.680 1.00 55.75 92 LEU A C 1
ATOM 717 O O . LEU A 1 92 ? -8.325 10.087 1.387 1.00 55.75 92 LEU A O 1
ATOM 721 N N . LEU A 1 93 ? -6.741 11.018 0.076 1.00 53.25 93 LEU A N 1
ATOM 722 C CA . LEU A 1 93 ? -7.288 12.368 0.120 1.00 53.25 93 LEU A CA 1
ATOM 723 C C . LEU A 1 93 ? -8.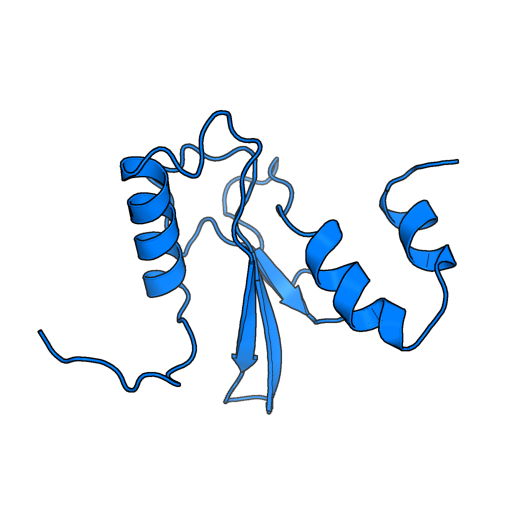682 12.394 -0.514 1.00 53.25 93 LEU A C 1
ATOM 725 O O . LEU A 1 93 ? -9.600 12.940 0.082 1.00 53.25 93 LEU A O 1
ATOM 729 N N . ARG A 1 94 ? -8.906 11.707 -1.641 1.00 50.41 94 ARG A N 1
ATOM 730 C CA . ARG A 1 94 ? -10.226 11.667 -2.295 1.00 50.41 94 ARG A CA 1
ATOM 731 C C . ARG A 1 94 ? -11.351 11.117 -1.404 1.00 50.41 94 ARG A C 1
ATOM 733 O O . ARG A 1 94 ? -12.482 11.585 -1.514 1.00 50.41 94 ARG A O 1
ATOM 740 N N . ASP A 1 95 ? -11.070 10.131 -0.554 1.00 50.84 95 ASP A N 1
ATOM 741 C CA . ASP A 1 95 ? -12.092 9.529 0.312 1.00 50.84 95 ASP A CA 1
ATOM 742 C C . ASP A 1 95 ? -12.320 10.331 1.608 1.00 50.84 95 ASP A C 1
ATOM 744 O O . ASP A 1 95 ? -13.453 10.373 2.086 1.00 50.84 95 ASP A O 1
ATOM 748 N N . ASN A 1 96 ? -11.295 11.010 2.141 1.00 50.38 96 ASN A N 1
ATOM 749 C CA . ASN A 1 96 ? -11.433 11.909 3.299 1.00 50.38 96 ASN A CA 1
ATOM 750 C C . ASN A 1 96 ? -12.033 13.280 2.923 1.00 50.38 96 ASN A C 1
ATOM 752 O O . ASN A 1 96 ? -12.802 13.854 3.691 1.00 50.38 96 ASN A O 1
ATOM 756 N N . LEU A 1 97 ? -11.747 13.792 1.723 1.00 46.97 97 LEU A N 1
ATOM 757 C CA . LEU A 1 97 ? -12.211 15.104 1.245 1.00 46.97 97 LEU A CA 1
ATOM 758 C C . LEU A 1 97 ? -13.659 15.117 0.750 1.00 46.97 97 LEU A C 1
ATOM 760 O O . LEU A 1 97 ? -14.197 16.166 0.404 1.00 46.97 97 LEU A O 1
ATOM 764 N N . ARG A 1 98 ? -14.339 13.966 0.741 1.00 48.84 98 ARG A N 1
ATOM 765 C CA . ARG A 1 98 ? -15.802 13.957 0.598 1.00 48.84 98 ARG A CA 1
ATOM 766 C C . ARG A 1 98 ? -16.507 14.554 1.826 1.00 48.84 98 ARG A C 1
ATOM 768 O O . ARG A 1 98 ? -17.694 14.847 1.722 1.00 48.84 98 ARG A O 1
ATOM 775 N N . GLY A 1 99 ? -15.803 14.731 2.952 1.00 47.69 99 GLY A N 1
ATOM 776 C CA . GLY A 1 99 ? -16.330 15.340 4.179 1.00 47.69 99 GLY A CA 1
ATOM 777 C C . GLY A 1 99 ? -15.836 16.762 4.472 1.00 47.69 99 GLY A C 1
ATOM 778 O O . GLY A 1 99 ? -16.612 17.566 4.978 1.00 47.69 99 GLY A O 1
ATOM 779 N N . GLU A 1 100 ? -14.587 17.100 4.143 1.00 45.53 100 GLU A N 1
ATOM 780 C CA . GLU A 1 100 ? -13.980 18.401 4.465 1.00 45.53 100 GLU A CA 1
ATOM 781 C C . GLU A 1 100 ? -13.185 18.931 3.266 1.00 45.53 100 GLU A C 1
ATOM 783 O O . GLU A 1 100 ? -12.511 18.173 2.580 1.00 45.53 100 GLU A O 1
ATOM 788 N N . GLY A 1 101 ? -13.334 20.220 2.960 1.00 47.75 101 GLY A N 1
ATOM 789 C CA . GLY A 1 101 ? -12.924 20.822 1.691 1.00 47.75 101 GLY A CA 1
ATOM 790 C C . GLY A 1 101 ? -11.425 20.768 1.357 1.00 47.75 101 GLY A C 1
ATOM 791 O O . GLY A 1 101 ? -10.561 20.662 2.221 1.00 47.75 101 GLY A O 1
ATOM 792 N N . ASP A 1 102 ? -11.173 20.931 0.059 1.00 49.19 102 ASP A N 1
ATOM 793 C CA . ASP A 1 102 ? -9.949 20.911 -0.772 1.00 49.19 102 ASP A CA 1
ATOM 794 C C . ASP A 1 102 ? -8.616 21.480 -0.209 1.00 49.19 102 ASP A C 1
ATOM 796 O O . ASP A 1 102 ? -7.574 21.378 -0.850 1.00 49.19 102 ASP A O 1
ATOM 800 N N . GLN A 1 103 ? -8.589 22.106 0.970 1.00 48.03 103 GLN A N 1
ATOM 801 C CA . GLN A 1 103 ? -7.431 22.879 1.449 1.00 48.03 103 GLN A CA 1
ATOM 802 C C . GLN A 1 103 ? -6.283 22.030 2.019 1.00 48.03 103 GLN A C 1
ATOM 804 O O . GLN A 1 103 ? -5.124 22.436 1.930 1.00 48.03 103 GLN A O 1
ATOM 809 N N . SER A 1 104 ? -6.561 20.844 2.568 1.00 51.91 104 SER A N 1
ATOM 810 C CA . SER A 1 104 ? -5.516 19.960 3.115 1.00 51.91 104 SER A CA 1
ATOM 811 C C . SER A 1 104 ? -4.680 19.271 2.026 1.00 51.91 104 SER A C 1
ATOM 813 O O . SER A 1 104 ? -3.537 18.886 2.272 1.00 51.91 104 SER A O 1
ATOM 815 N N . LEU A 1 105 ? -5.216 19.177 0.803 1.00 48.31 105 LEU A N 1
ATOM 816 C CA . LEU A 1 105 ? -4.568 18.587 -0.373 1.00 48.31 105 LEU A CA 1
ATOM 817 C C . LEU A 1 105 ? -3.352 19.408 -0.832 1.00 48.31 105 LEU A C 1
ATOM 819 O O . LEU A 1 105 ? -2.279 18.850 -1.066 1.00 48.31 105 LEU A O 1
ATOM 823 N N . ASN A 1 106 ? -3.498 20.734 -0.903 1.00 48.88 106 ASN A N 1
ATOM 824 C CA . ASN A 1 106 ? -2.450 21.635 -1.399 1.00 48.88 106 ASN A CA 1
ATOM 825 C C . ASN A 1 106 ? -1.245 21.692 -0.453 1.00 48.88 106 ASN A C 1
ATOM 827 O O . ASN A 1 106 ? -0.097 21.624 -0.894 1.00 48.88 106 ASN A O 1
ATOM 831 N N . GLN A 1 107 ? -1.501 21.710 0.858 1.00 49.56 107 GLN A N 1
ATOM 832 C CA . GLN A 1 107 ? -0.453 21.745 1.877 1.00 49.56 107 GLN A CA 1
ATOM 833 C C . GLN A 1 107 ? 0.415 20.474 1.877 1.00 49.56 107 GLN A C 1
ATOM 835 O O . GLN A 1 107 ? 1.609 20.545 2.160 1.00 49.56 107 GLN A O 1
ATOM 840 N N . TRP A 1 108 ? -0.164 19.319 1.533 1.00 46.31 108 TRP A N 1
ATOM 841 C CA . TRP A 1 108 ? 0.542 18.034 1.502 1.00 46.31 108 TRP A CA 1
ATOM 842 C C . TRP A 1 108 ? 1.309 17.794 0.196 1.00 46.31 108 TRP A C 1
ATOM 844 O O . TRP A 1 108 ? 2.364 17.165 0.202 1.00 46.31 108 TRP A O 1
ATOM 854 N N . LEU A 1 109 ? 0.799 18.305 -0.929 1.00 43.53 109 LEU A N 1
ATOM 855 C CA . LEU A 1 109 ? 1.455 18.199 -2.236 1.00 43.53 109 LEU A CA 1
ATOM 856 C C . LEU A 1 109 ? 2.571 19.235 -2.442 1.00 43.53 109 LEU A C 1
ATOM 858 O O . LEU A 1 109 ? 3.254 19.192 -3.464 1.00 43.53 109 LEU A O 1
ATOM 862 N N . GLY A 1 110 ? 2.754 20.167 -1.500 1.00 41.97 110 GLY A N 1
ATOM 863 C CA . GLY A 1 110 ? 3.686 21.285 -1.663 1.00 41.97 110 GLY A CA 1
ATOM 864 C C . GLY A 1 110 ? 3.337 22.166 -2.868 1.00 41.97 110 GLY A C 1
ATOM 865 O O . GLY A 1 110 ? 4.225 22.796 -3.441 1.00 41.97 110 GLY A O 1
ATOM 866 N N . LEU A 1 111 ? 2.066 22.164 -3.280 1.00 37.47 111 LEU A N 1
ATOM 867 C CA . LEU A 1 111 ? 1.565 22.995 -4.367 1.00 37.47 111 LEU A CA 1
ATOM 868 C C . LEU A 1 111 ? 1.135 24.355 -3.792 1.00 37.47 111 LEU A C 1
ATOM 870 O O . LEU A 1 111 ? 0.591 24.382 -2.684 1.00 37.47 111 LEU A O 1
ATOM 874 N N . PRO A 1 112 ? 1.425 25.465 -4.496 1.00 41.97 112 PRO A N 1
ATOM 875 C CA . PRO A 1 112 ? 1.118 26.815 -4.028 1.00 41.97 112 PRO A CA 1
ATOM 876 C C . PRO A 1 112 ? -0.384 27.070 -3.861 1.00 41.97 112 PRO A C 1
ATOM 878 O O . PRO A 1 112 ? -1.185 26.473 -4.618 1.00 41.97 112 PRO A O 1
#

Sequence (112 aa):
MEMLPEDAPIAEARMAELVRHFFSLGWMCDNGSGMAVRVKDERTGEHLILNSSNSLEKEIFSEKDLFVMKMNGDILKCPSNSDKSPTAPFFLLRDNLRGEGDQSLNQWLGLP

Organism: Globodera rostochiensis (NCBI:txid31243)

InterPro domains:
  IPR036409 Class II aldolase/adducin N-terminal domain superfamily [G3DSA:3.40.225.10] (10-98)
  IPR036409 Class II aldolase/adducin N-terminal domain superfamily [SSF53639] (13-82)

Foldseek 3Di:
DDDDPPPDFQDLQNLLVVLLVCVVVVNLPDLLDWDKGWGQDPVVRFIKIWFAWSPDPSNPRGSLRIWIAHLVGHTPHHRPDPPTDTNDPPPSCVVVCVVPPDPVSCVVVVHD

Secondary structure (DSSP, 8-state):
-----TT----HHHHHHHHHHHHHTTSS-TTT---EEEEE-TTT--EEEEE-BTTS-GGG--TTS-EEEETTS-EEE--SSTT--BS-SHHHHHHHTTTS-THHHHHHHT--